Protein AF-A0A7D3QH49-F1 (afdb_monomer)

pLDDT: mean 97.0, std 2.24, range [80.69, 98.69]

Nearest PDB structures (foldseek):
  1seu-assembly1_A  TM=9.609E-01  e=3.552E-06  Homo sapiens
  1a35-assembly1_A  TM=9.884E-01  e=9.047E-06  Homo sapiens
  1ej9-assembly1_A  TM=9.127E-01  e=1.236E-05  Homo sapiens
  1r49-assembly1_A  TM=7.731E-01  e=4.868E-05  Homo sapiens
  7e59-assembly4_C  TM=6.580E-01  e=3.406E+00  Homo sapiens

Sequence (85 aa):
IMNKHLNELMEGLTAKVFRTYNASWTLQQQLDELTNADDSVAEKILSYNRANRAVAILCNHQRSVPKSHAKSMEKLKEKIEQKRE

Structure (mmCIF, N/CA/C/O backbone):
data_AF-A0A7D3QH49-F1
#
_entry.id   AF-A0A7D3QH49-F1
#
loop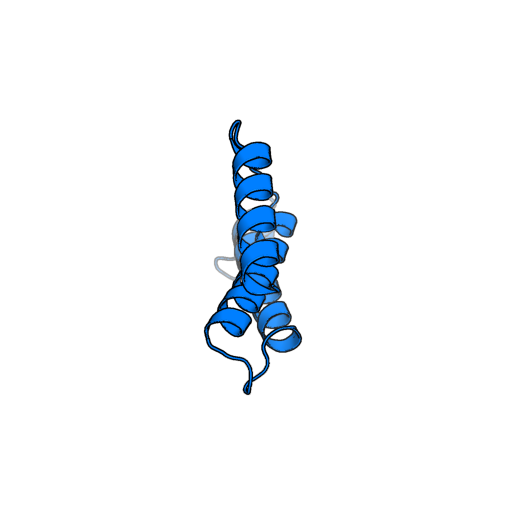_
_atom_site.group_PDB
_atom_site.id
_atom_site.type_symbol
_atom_site.label_atom_id
_atom_site.label_alt_id
_atom_site.label_comp_id
_atom_site.label_asym_id
_atom_site.label_entity_id
_atom_site.label_seq_id
_atom_site.pdbx_PDB_ins_code
_atom_site.Cartn_x
_atom_site.Cartn_y
_atom_site.Cartn_z
_atom_site.occupancy
_atom_site.B_iso_or_equiv
_atom_site.auth_seq_id
_atom_site.auth_comp_id
_atom_site.auth_asym_id
_atom_site.auth_atom_id
_atom_site.pdbx_PDB_model_num
ATOM 1 N N . ILE A 1 1 ? 22.788 6.414 -20.052 1.00 90.19 1 ILE A N 1
ATOM 2 C CA . ILE A 1 1 ? 22.964 4.980 -20.395 1.00 90.19 1 ILE A CA 1
ATOM 3 C C . ILE A 1 1 ? 21.736 4.174 -19.968 1.00 90.19 1 ILE A C 1
ATOM 5 O O . ILE A 1 1 ? 21.004 3.767 -20.853 1.00 90.19 1 ILE A O 1
ATOM 9 N N . MET A 1 2 ? 21.417 4.060 -18.670 1.00 95.44 2 MET A N 1
ATOM 10 C CA . MET A 1 2 ? 20.254 3.284 -18.182 1.00 95.44 2 MET A CA 1
ATOM 11 C C . MET A 1 2 ? 18.914 3.630 -18.864 1.00 95.44 2 MET A C 1
ATOM 13 O O . MET A 1 2 ? 18.332 2.781 -19.519 1.00 95.44 2 MET A O 1
ATOM 17 N N . ASN A 1 3 ? 18.441 4.883 -18.792 1.00 95.69 3 ASN A N 1
ATOM 18 C CA . ASN A 1 3 ? 17.163 5.257 -19.428 1.00 95.69 3 ASN A CA 1
ATOM 19 C C . ASN A 1 3 ? 17.174 5.128 -20.960 1.00 95.69 3 ASN A C 1
ATOM 21 O O . ASN A 1 3 ? 16.116 4.957 -21.545 1.00 95.69 3 ASN A O 1
ATOM 25 N N . LYS A 1 4 ? 18.349 5.202 -21.602 1.00 96.12 4 LYS A N 1
ATOM 26 C CA . LYS A 1 4 ? 18.466 4.979 -23.048 1.00 96.12 4 LYS A CA 1
ATOM 27 C C . LYS A 1 4 ? 18.200 3.506 -23.367 1.00 96.12 4 LYS A C 1
ATOM 29 O O . LYS A 1 4 ? 17.348 3.222 -24.190 1.00 96.12 4 LYS A O 1
ATOM 34 N N . HIS A 1 5 ? 18.852 2.604 -22.634 1.00 97.00 5 HIS A N 1
ATOM 35 C CA . HIS A 1 5 ? 18.615 1.169 -22.752 1.00 97.00 5 HIS A CA 1
ATOM 36 C C . HIS A 1 5 ? 17.157 0.793 -22.444 1.00 97.00 5 HIS A C 1
ATOM 38 O O . HIS A 1 5 ? 16.551 0.027 -23.176 1.00 97.00 5 HIS A O 1
ATOM 44 N N . LEU A 1 6 ? 16.554 1.376 -21.402 1.00 97.50 6 LEU A N 1
ATOM 45 C CA . LEU A 1 6 ? 15.142 1.132 -21.089 1.00 97.50 6 LEU A CA 1
ATOM 46 C C . LEU A 1 6 ? 14.204 1.601 -22.210 1.00 97.50 6 LEU A C 1
ATOM 48 O O . LEU A 1 6 ? 13.260 0.892 -22.540 1.00 97.50 6 LEU A O 1
ATOM 52 N N . ASN A 1 7 ? 14.473 2.762 -22.809 1.00 95.81 7 ASN A N 1
ATOM 53 C CA . ASN A 1 7 ? 13.678 3.284 -23.919 1.00 95.81 7 ASN A CA 1
ATOM 54 C C . ASN A 1 7 ? 13.791 2.411 -25.186 1.00 95.81 7 ASN A C 1
ATOM 56 O O . ASN A 1 7 ? 12.813 2.271 -25.909 1.00 95.81 7 ASN A O 1
ATOM 60 N N . GLU A 1 8 ? 14.945 1.770 -25.416 1.00 97.31 8 GLU A N 1
ATOM 61 C CA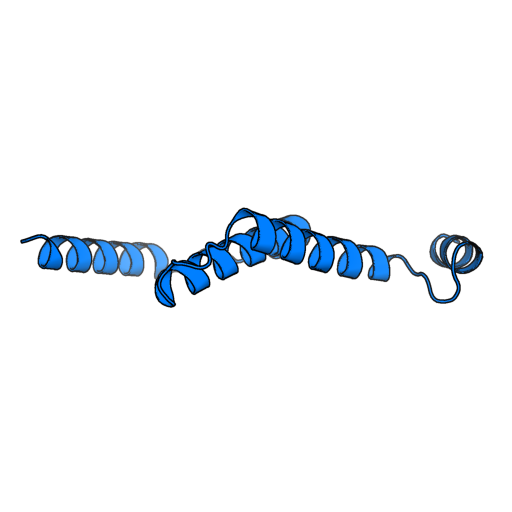 . GLU A 1 8 ? 15.129 0.781 -26.494 1.00 97.31 8 GLU A CA 1
ATOM 62 C C . GLU A 1 8 ? 14.268 -0.483 -26.288 1.00 97.31 8 GLU A C 1
ATOM 64 O O . GLU A 1 8 ? 13.887 -1.123 -27.264 1.00 97.31 8 GLU A O 1
ATOM 69 N N . LEU A 1 9 ? 13.937 -0.840 -25.038 1.00 97.31 9 LEU A N 1
ATOM 70 C CA . LEU A 1 9 ? 13.070 -1.986 -24.720 1.00 97.31 9 LEU A CA 1
ATOM 71 C C . LEU A 1 9 ? 11.576 -1.659 -24.849 1.00 97.31 9 LEU A C 1
ATOM 73 O O . LEU A 1 9 ? 10.776 -2.526 -25.194 1.00 97.31 9 LEU A O 1
ATOM 77 N N . MET A 1 10 ? 11.189 -0.424 -24.534 1.00 97.19 10 MET A N 1
ATOM 78 C CA . MET A 1 10 ? 9.829 0.085 -24.691 1.00 97.19 10 MET A CA 1
ATOM 79 C C . MET A 1 10 ? 9.881 1.607 -24.809 1.00 97.19 10 MET A C 1
ATOM 81 O O . MET A 1 10 ? 10.430 2.290 -23.940 1.00 97.19 10 MET A O 1
ATOM 85 N N . GLU A 1 11 ? 9.254 2.148 -25.852 1.00 97.00 11 GLU A N 1
ATOM 86 C CA . GLU A 1 11 ? 9.203 3.590 -26.070 1.00 97.00 11 GLU A CA 1
ATOM 87 C C . GLU A 1 11 ? 8.616 4.309 -24.843 1.00 97.00 11 GLU A C 1
ATOM 89 O O . GLU A 1 11 ? 7.577 3.940 -24.299 1.00 97.00 11 GLU A O 1
ATOM 94 N N . GLY A 1 12 ? 9.323 5.334 -24.363 1.00 94.31 12 GLY A N 1
ATOM 95 C CA . GLY A 1 12 ? 8.915 6.113 -23.191 1.00 94.31 12 GLY A CA 1
ATOM 96 C C . GLY A 1 12 ? 9.217 5.457 -21.837 1.00 94.31 12 GLY A C 1
ATOM 97 O O . GLY A 1 12 ? 9.041 6.106 -20.798 1.00 94.31 12 GLY A O 1
ATOM 98 N N . LEU A 1 13 ? 9.739 4.224 -21.808 1.00 97.19 13 LEU A N 1
ATOM 99 C CA . LEU A 1 13 ? 10.128 3.564 -20.567 1.00 97.19 13 LEU A CA 1
ATOM 100 C C . LEU A 1 13 ? 11.336 4.259 -19.932 1.00 97.19 13 LEU A C 1
ATOM 102 O O . LEU A 1 13 ? 12.362 4.528 -20.557 1.00 97.19 13 LEU A O 1
ATOM 106 N N . THR A 1 14 ? 11.212 4.550 -18.640 1.00 97.44 14 THR A N 1
ATOM 107 C CA . THR A 1 14 ? 12.267 5.161 -17.826 1.00 97.44 14 THR A CA 1
ATOM 108 C C . THR A 1 14 ? 12.292 4.511 -16.450 1.00 97.44 14 THR A C 1
ATOM 110 O O . THR A 1 14 ? 11.301 3.927 -16.014 1.00 97.44 14 THR A O 1
ATOM 113 N N . ALA A 1 15 ? 13.392 4.657 -15.711 1.00 96.44 15 ALA A N 1
ATOM 114 C CA . ALA A 1 15 ? 13.529 4.064 -14.379 1.00 96.44 15 ALA A CA 1
ATOM 115 C C . ALA A 1 15 ? 12.395 4.465 -13.406 1.00 96.44 15 ALA A C 1
ATOM 117 O O . ALA A 1 15 ? 11.986 3.665 -12.568 1.00 96.44 15 ALA A O 1
ATOM 118 N N . LYS A 1 16 ? 11.830 5.678 -13.531 1.00 95.81 16 LYS A N 1
ATOM 119 C CA . LYS A 1 16 ? 10.704 6.123 -12.686 1.00 95.81 16 LYS A CA 1
ATOM 120 C C . LYS A 1 16 ? 9.405 5.352 -12.947 1.00 95.81 16 LYS A C 1
ATOM 122 O O . LYS A 1 16 ? 8.621 5.192 -12.018 1.00 95.81 16 LYS A O 1
ATOM 127 N N . VAL A 1 17 ? 9.196 4.851 -14.167 1.00 97.62 17 VAL A N 1
ATOM 128 C CA . VAL A 1 17 ? 7.989 4.089 -14.530 1.00 97.62 17 VAL A CA 1
ATOM 129 C C . VAL A 1 17 ? 7.901 2.814 -13.695 1.00 97.62 17 VAL A C 1
ATOM 131 O O . VAL A 1 17 ? 6.820 2.478 -13.230 1.00 97.62 17 VAL A O 1
ATOM 134 N N . PHE A 1 18 ? 9.036 2.177 -13.387 1.00 98.00 18 PHE A N 1
ATOM 135 C CA . PHE A 1 18 ? 9.076 1.003 -12.509 1.00 98.00 18 PHE A CA 1
ATOM 136 C C . PHE A 1 18 ? 8.569 1.300 -11.095 1.00 98.00 18 PHE A C 1
ATOM 138 O O . PHE A 1 18 ? 7.855 0.479 -10.526 1.00 98.00 18 PHE A O 1
ATOM 145 N N . ARG A 1 19 ? 8.875 2.477 -10.523 1.00 97.56 19 ARG A N 1
ATOM 146 C CA . ARG A 1 19 ? 8.329 2.863 -9.207 1.00 97.56 19 ARG A CA 1
ATOM 147 C C . ARG A 1 19 ? 6.808 2.990 -9.258 1.00 97.56 19 ARG A C 1
ATOM 149 O O . ARG A 1 19 ? 6.140 2.483 -8.366 1.00 97.56 19 ARG A O 1
ATOM 156 N N . THR A 1 20 ? 6.269 3.632 -10.294 1.00 97.94 20 THR A N 1
ATOM 157 C CA . THR A 1 20 ? 4.817 3.791 -10.471 1.00 97.94 20 THR A CA 1
ATOM 158 C C . THR A 1 20 ? 4.122 2.456 -10.729 1.00 97.94 20 THR A C 1
ATOM 160 O O . THR A 1 20 ? 3.086 2.191 -10.121 1.00 97.94 20 THR A O 1
ATOM 163 N N . TYR A 1 21 ? 4.703 1.603 -11.577 1.00 98.31 21 TYR A N 1
ATOM 164 C CA . TYR A 1 21 ? 4.193 0.264 -11.863 1.00 98.31 21 TYR A CA 1
ATOM 165 C C . TYR A 1 21 ? 4.154 -0.590 -10.596 1.00 98.31 21 TYR A C 1
ATOM 167 O O . TYR A 1 21 ? 3.082 -1.038 -10.206 1.00 98.31 21 TYR A O 1
ATOM 175 N N . ASN A 1 22 ? 5.287 -0.735 -9.902 1.00 98.38 22 ASN A N 1
ATOM 176 C CA . ASN A 1 22 ? 5.369 -1.557 -8.697 1.00 98.38 22 ASN A CA 1
ATOM 177 C C . ASN A 1 22 ? 4.414 -1.051 -7.606 1.00 98.38 22 ASN A C 1
ATOM 179 O O . ASN A 1 22 ? 3.724 -1.849 -6.987 1.00 98.38 22 ASN A O 1
ATOM 183 N N . ALA A 1 23 ? 4.316 0.268 -7.406 1.00 98.50 23 ALA A N 1
ATOM 184 C CA . ALA A 1 23 ? 3.375 0.843 -6.448 1.00 98.50 23 ALA A CA 1
ATOM 185 C C . ALA A 1 23 ? 1.910 0.527 -6.794 1.00 98.50 23 ALA A C 1
ATOM 187 O O . ALA A 1 23 ? 1.153 0.102 -5.923 1.00 98.50 23 ALA A O 1
ATOM 188 N N . SER A 1 24 ? 1.517 0.718 -8.057 1.00 98.56 24 SER A N 1
ATOM 189 C CA . SER A 1 24 ? 0.132 0.504 -8.503 1.00 98.56 24 SER A CA 1
ATOM 190 C C . SER A 1 24 ? -0.239 -0.978 -8.482 1.00 98.56 24 SER A C 1
ATOM 192 O O . SER A 1 24 ? -1.306 -1.337 -7.992 1.00 98.56 24 SER A O 1
ATOM 194 N N . TRP A 1 25 ? 0.672 -1.841 -8.938 1.00 98.62 25 TRP A N 1
ATOM 195 C CA . TRP A 1 25 ? 0.502 -3.290 -8.917 1.00 98.62 25 TRP A CA 1
ATOM 196 C C . TRP A 1 25 ? 0.372 -3.820 -7.489 1.00 98.62 25 TRP A C 1
ATOM 198 O O . TRP A 1 25 ? -0.570 -4.544 -7.182 1.00 98.62 25 TRP A O 1
ATOM 208 N N . THR A 1 26 ? 1.264 -3.407 -6.579 1.00 98.62 26 THR A N 1
ATOM 209 C CA . THR A 1 26 ? 1.170 -3.792 -5.165 1.00 98.62 26 THR A CA 1
ATOM 210 C C . THR A 1 26 ? -0.146 -3.338 -4.545 1.00 98.62 26 THR A C 1
ATOM 212 O O . THR A 1 26 ? -0.751 -4.118 -3.816 1.00 98.62 26 THR A O 1
ATOM 215 N N . LEU A 1 27 ? -0.616 -2.118 -4.833 1.00 98.69 27 LEU A N 1
ATOM 216 C CA . LEU A 1 27 ? -1.903 -1.659 -4.311 1.00 98.69 27 LEU A CA 1
ATOM 217 C C . LEU A 1 27 ? -3.044 -2.562 -4.779 1.00 98.69 27 LEU A C 1
ATOM 219 O O . LEU A 1 27 ? -3.847 -2.984 -3.956 1.00 98.69 27 LEU A O 1
ATOM 223 N N . GLN A 1 28 ? -3.094 -2.865 -6.077 1.00 98.56 28 GLN A N 1
ATOM 224 C CA . GLN A 1 28 ? -4.138 -3.701 -6.660 1.00 98.56 28 GLN A CA 1
ATOM 225 C C . GLN A 1 28 ? -4.161 -5.092 -6.022 1.00 98.56 28 GLN A C 1
ATOM 227 O O . GLN A 1 28 ? -5.187 -5.488 -5.484 1.00 98.56 28 GLN A O 1
ATOM 232 N N . GLN A 1 29 ? -3.016 -5.778 -5.982 1.00 98.62 29 GLN A N 1
ATOM 233 C CA . GLN A 1 29 ? -2.924 -7.116 -5.389 1.00 98.62 29 GLN A CA 1
ATOM 234 C C . GLN A 1 29 ? -3.329 -7.120 -3.909 1.00 98.62 29 GLN A C 1
ATOM 236 O O . GLN A 1 29 ? -4.078 -7.981 -3.467 1.00 98.62 29 GLN A O 1
ATOM 241 N N . GLN A 1 30 ? -2.896 -6.119 -3.139 1.00 98.50 30 GLN A N 1
ATOM 242 C CA . GLN A 1 30 ? -3.271 -6.020 -1.728 1.00 98.50 30 GLN A CA 1
ATOM 243 C C . GLN A 1 30 ? -4.758 -5.695 -1.531 1.00 98.50 30 GLN A C 1
ATOM 245 O O . GLN A 1 30 ? -5.342 -6.125 -0.542 1.00 98.50 30 GLN A O 1
ATOM 250 N N . LEU A 1 31 ? -5.387 -4.941 -2.436 1.00 98.31 31 LEU A N 1
ATOM 251 C CA . LEU A 1 31 ? -6.832 -4.712 -2.381 1.00 98.31 31 LEU A CA 1
ATOM 252 C C . LEU A 1 31 ? -7.613 -5.985 -2.709 1.00 98.31 31 LEU A C 1
ATOM 254 O O . LEU A 1 31 ? -8.580 -6.261 -2.001 1.00 98.31 31 LEU A O 1
ATOM 258 N N . ASP A 1 32 ? -7.171 -6.751 -3.707 1.00 98.06 32 ASP A N 1
ATOM 259 C CA . ASP A 1 32 ? -7.776 -8.032 -4.089 1.00 98.06 32 ASP A CA 1
ATOM 260 C C . ASP A 1 32 ? -7.676 -9.065 -2.950 1.00 98.06 32 ASP A C 1
ATOM 262 O O . ASP A 1 32 ? -8.618 -9.812 -2.702 1.00 98.06 32 ASP A O 1
ATOM 266 N N . GLU A 1 33 ? -6.558 -9.080 -2.216 1.00 97.69 33 GLU A N 1
ATOM 267 C CA . GLU A 1 33 ? -6.332 -9.999 -1.091 1.00 97.69 33 GLU A CA 1
ATOM 268 C C . GLU A 1 33 ? -7.054 -9.589 0.204 1.00 97.69 33 GLU A C 1
ATOM 270 O O . GLU A 1 33 ? -7.483 -10.451 0.971 1.00 97.69 33 GLU A O 1
ATOM 275 N N . LEU A 1 34 ? -7.132 -8.286 0.507 1.00 96.75 34 LEU A N 1
ATOM 276 C CA . LEU A 1 34 ? -7.554 -7.794 1.829 1.00 96.75 34 LEU A CA 1
ATOM 277 C C . LEU A 1 34 ? -9.004 -7.300 1.891 1.00 96.75 34 LEU A C 1
ATOM 279 O O . LEU A 1 34 ? -9.501 -7.042 2.991 1.00 96.75 34 LEU A O 1
ATOM 283 N N . THR A 1 35 ? -9.661 -7.072 0.753 1.00 97.06 35 THR A N 1
ATOM 284 C CA . THR A 1 35 ? -10.999 -6.461 0.719 1.00 97.06 35 THR A CA 1
ATOM 285 C C . THR A 1 35 ? -12.077 -7.527 0.583 1.00 97.06 35 THR A C 1
ATOM 287 O O . THR A 1 35 ? -12.179 -8.164 -0.460 1.00 97.06 35 THR A O 1
ATOM 290 N N . ASN A 1 36 ? -12.953 -7.656 1.584 1.00 96.94 36 ASN A N 1
ATOM 291 C CA . ASN A 1 36 ? -14.136 -8.508 1.466 1.00 96.94 36 ASN A CA 1
ATOM 292 C C . ASN A 1 36 ? -15.360 -7.693 1.032 1.00 96.94 36 ASN A C 1
ATOM 294 O O . ASN A 1 36 ? -15.557 -6.546 1.448 1.00 96.94 36 ASN A O 1
ATOM 298 N N . ALA A 1 37 ? -16.214 -8.287 0.196 1.00 95.69 37 ALA A N 1
ATOM 299 C CA . ALA A 1 37 ? -17.404 -7.614 -0.325 1.00 95.69 37 ALA A CA 1
ATOM 300 C C . ALA A 1 37 ? -18.457 -7.337 0.762 1.00 95.69 37 ALA A C 1
ATOM 302 O O . ALA A 1 37 ? -19.121 -6.299 0.703 1.00 95.69 37 ALA A O 1
ATOM 303 N N . ASP A 1 38 ? -18.551 -8.206 1.768 1.00 97.50 38 ASP A N 1
ATOM 304 C CA . ASP A 1 38 ? -19.555 -8.132 2.837 1.00 97.50 38 ASP A CA 1
ATOM 305 C C . ASP A 1 38 ? -19.132 -7.244 4.019 1.00 97.50 38 ASP A C 1
ATOM 307 O O . ASP A 1 38 ? -19.951 -6.926 4.880 1.00 97.50 38 ASP A O 1
ATOM 311 N N . ASP A 1 39 ? -17.873 -6.792 4.038 1.00 97.69 39 ASP A N 1
ATOM 312 C CA . ASP A 1 39 ? -17.352 -5.905 5.076 1.00 97.69 39 ASP A CA 1
ATOM 313 C C . ASP A 1 39 ? -18.100 -4.563 5.092 1.00 97.69 39 ASP A C 1
ATOM 315 O O . ASP A 1 39 ? -18.474 -3.989 4.051 1.00 97.69 39 ASP A O 1
ATOM 319 N N . SER A 1 40 ? -18.247 -4.006 6.295 1.00 98.25 40 SER A N 1
ATOM 320 C CA . SER A 1 40 ? -18.747 -2.648 6.470 1.00 98.25 40 SER A CA 1
ATOM 321 C C . SER A 1 40 ? -17.827 -1.631 5.784 1.00 98.25 40 SER A C 1
ATOM 323 O O . SER A 1 40 ? -16.645 -1.869 5.524 1.00 98.25 40 SER A O 1
ATOM 325 N N .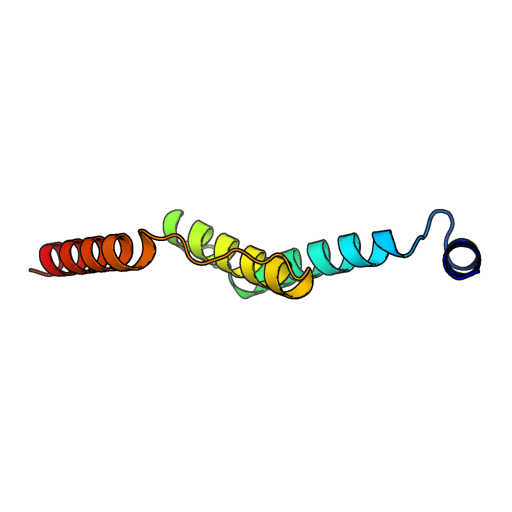 VAL A 1 41 ? -18.342 -0.426 5.527 1.00 98.00 41 VAL A N 1
ATOM 326 C CA . VAL A 1 41 ? -17.532 0.657 4.940 1.00 98.00 41 VAL A CA 1
ATOM 327 C C . VAL A 1 41 ? -16.295 0.963 5.800 1.00 98.00 41 VAL A C 1
ATOM 329 O O . VAL A 1 41 ? -15.223 1.232 5.261 1.00 98.00 41 VAL A O 1
ATOM 332 N N . ALA A 1 42 ? -16.413 0.882 7.130 1.00 97.75 42 ALA A N 1
ATOM 333 C CA . ALA A 1 42 ? -15.300 1.125 8.046 1.00 97.75 42 ALA A CA 1
ATOM 334 C C . ALA A 1 42 ? -14.188 0.067 7.911 1.00 97.75 42 ALA A C 1
ATOM 336 O O . ALA A 1 42 ? -13.005 0.411 7.909 1.00 97.75 42 ALA A O 1
ATOM 337 N N . GLU A 1 43 ? -14.562 -1.201 7.753 1.00 97.94 43 GLU A N 1
ATOM 338 C CA . GLU A 1 43 ? -13.628 -2.312 7.541 1.00 97.94 43 GLU A CA 1
ATOM 339 C C . GLU A 1 43 ? -12.959 -2.229 6.166 1.00 97.94 43 GLU A C 1
ATOM 341 O O . GLU A 1 43 ? -11.735 -2.328 6.075 1.00 97.94 43 GLU A O 1
ATOM 346 N N . LYS A 1 44 ? -13.708 -1.889 5.111 1.00 98.12 44 LYS A N 1
ATOM 347 C CA . LYS A 1 44 ? -13.141 -1.653 3.770 1.00 98.12 44 LYS A CA 1
ATOM 348 C C . LYS A 1 44 ? -12.119 -0.515 3.758 1.00 98.12 44 LYS A C 1
ATOM 350 O O . LYS A 1 44 ? -11.063 -0.634 3.136 1.00 98.12 44 LYS A O 1
ATOM 355 N N . ILE A 1 45 ? -12.378 0.571 4.491 1.00 98.25 45 ILE A N 1
ATOM 356 C CA . ILE A 1 45 ? -11.405 1.664 4.667 1.00 98.25 45 ILE A CA 1
ATOM 357 C C . ILE A 1 45 ? -10.143 1.164 5.386 1.00 98.25 45 ILE A C 1
ATOM 359 O O . ILE A 1 45 ? -9.030 1.572 5.041 1.00 98.25 45 ILE A O 1
ATOM 363 N N . LEU A 1 46 ? -10.278 0.278 6.378 1.00 97.81 46 LEU A N 1
ATOM 364 C CA . LEU A 1 46 ? -9.129 -0.324 7.055 1.00 97.81 46 LEU A CA 1
ATOM 365 C C . LEU A 1 46 ? -8.297 -1.186 6.093 1.00 97.81 46 LEU A C 1
ATOM 367 O O . LEU A 1 46 ? -7.072 -1.033 6.077 1.00 97.81 46 LEU A O 1
ATOM 371 N N . SER A 1 47 ? -8.927 -2.031 5.273 1.00 98.25 47 SER A N 1
ATOM 372 C CA . SER A 1 47 ? -8.239 -2.829 4.246 1.00 98.25 47 SER A CA 1
ATOM 373 C C . SER A 1 47 ? -7.518 -1.948 3.227 1.00 98.25 47 SER A C 1
ATOM 375 O O . SER A 1 47 ? -6.327 -2.150 2.983 1.00 98.25 47 SER A O 1
ATOM 377 N N . TYR A 1 48 ? -8.164 -0.883 2.743 1.00 98.56 48 TYR A N 1
ATOM 378 C CA . TYR A 1 48 ? -7.527 0.103 1.864 1.00 98.56 48 TYR A CA 1
ATOM 379 C C . TYR A 1 48 ? -6.289 0.746 2.506 1.00 98.56 48 TYR A C 1
ATOM 381 O O . TYR A 1 48 ? -5.221 0.824 1.896 1.00 98.56 48 TYR A O 1
ATOM 389 N N . ASN A 1 49 ? -6.391 1.175 3.768 1.00 98.38 49 ASN A N 1
ATOM 390 C CA . ASN A 1 49 ? -5.269 1.783 4.483 1.00 98.38 49 ASN A CA 1
ATOM 391 C C . ASN A 1 49 ? -4.108 0.800 4.699 1.00 98.38 49 ASN A C 1
ATOM 393 O O . ASN A 1 49 ? -2.945 1.209 4.663 1.00 98.38 49 ASN A O 1
ATOM 397 N N . ARG A 1 50 ? -4.399 -0.492 4.902 1.00 98.38 50 ARG A N 1
ATOM 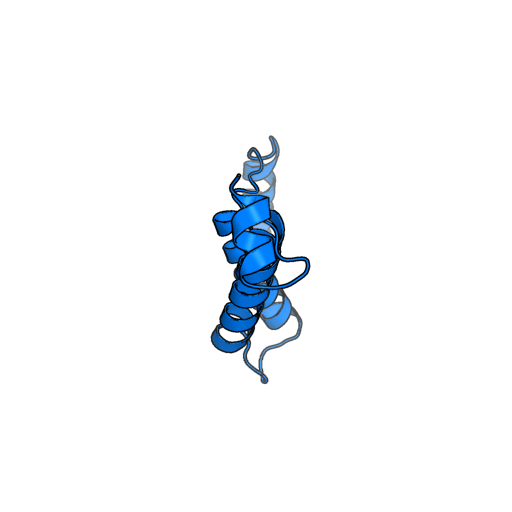398 C CA . ARG A 1 50 ? -3.380 -1.550 4.987 1.00 98.38 50 ARG A CA 1
ATOM 399 C C . ARG A 1 50 ? -2.686 -1.769 3.643 1.00 98.38 50 ARG A C 1
ATOM 401 O O . ARG A 1 50 ? -1.456 -1.760 3.612 1.00 98.38 50 ARG A O 1
ATOM 408 N N . ALA A 1 51 ? -3.446 -1.858 2.553 1.00 98.50 51 ALA A N 1
ATOM 409 C CA . ALA A 1 51 ? -2.909 -1.980 1.200 1.00 98.50 51 ALA A CA 1
ATOM 410 C C . ALA A 1 51 ? -2.012 -0.779 0.837 1.00 98.50 51 ALA A C 1
ATOM 412 O O . ALA A 1 51 ? -0.860 -0.939 0.434 1.00 98.50 51 ALA A O 1
ATOM 413 N N . ASN A 1 52 ? -2.478 0.445 1.103 1.00 98.44 52 ASN A N 1
ATOM 414 C CA . ASN A 1 52 ? -1.696 1.661 0.875 1.00 98.44 52 ASN A CA 1
ATOM 415 C C . ASN A 1 52 ? -0.430 1.728 1.756 1.00 98.44 52 ASN A C 1
ATOM 417 O O . ASN A 1 52 ? 0.615 2.224 1.329 1.00 98.44 52 ASN A O 1
ATOM 421 N N . ARG A 1 53 ? -0.475 1.188 2.983 1.00 98.06 53 ARG A N 1
ATOM 422 C CA . ARG A 1 53 ? 0.711 1.086 3.849 1.00 98.06 53 ARG A CA 1
ATOM 423 C C . ARG A 1 53 ? 1.780 0.168 3.249 1.00 98.06 53 ARG A C 1
ATOM 425 O O . ARG A 1 53 ? 2.958 0.499 3.363 1.00 98.06 53 ARG A O 1
ATOM 432 N N . ALA A 1 54 ? 1.404 -0.936 2.603 1.00 98.31 54 ALA A N 1
ATOM 433 C CA . ALA A 1 54 ? 2.358 -1.813 1.918 1.00 98.31 54 ALA A CA 1
ATOM 434 C C . ALA A 1 54 ? 3.088 -1.074 0.781 1.00 98.31 54 ALA A C 1
ATOM 436 O O . ALA A 1 54 ? 4.314 -1.141 0.680 1.00 98.31 54 ALA A O 1
ATOM 437 N N . VAL A 1 55 ? 2.359 -0.270 0.000 1.00 98.56 55 VAL A N 1
ATOM 438 C CA . VAL A 1 55 ? 2.938 0.593 -1.044 1.00 98.56 55 VAL A CA 1
ATOM 439 C C . VAL A 1 55 ? 3.890 1.634 -0.456 1.00 98.56 55 VAL A C 1
ATOM 441 O O . VAL A 1 55 ? 4.986 1.840 -0.978 1.00 98.56 55 VAL A O 1
ATOM 444 N N . ALA A 1 56 ? 3.504 2.280 0.648 1.00 98.31 56 ALA A N 1
ATOM 445 C CA . ALA A 1 56 ? 4.353 3.255 1.326 1.00 98.31 56 ALA A CA 1
ATOM 446 C C . ALA A 1 56 ? 5.672 2.628 1.808 1.00 98.31 56 ALA A C 1
ATOM 448 O O . ALA A 1 56 ? 6.727 3.242 1.647 1.00 98.31 56 ALA A O 1
ATOM 449 N N . ILE A 1 57 ? 5.629 1.397 2.331 1.00 97.81 57 ILE A N 1
ATOM 450 C CA . ILE A 1 57 ? 6.826 0.636 2.718 1.00 97.81 57 ILE A CA 1
ATOM 451 C C . ILE A 1 57 ? 7.701 0.353 1.490 1.00 97.81 57 ILE A C 1
ATOM 453 O O . ILE A 1 57 ? 8.885 0.681 1.509 1.00 97.81 57 ILE A O 1
ATOM 457 N N . LEU A 1 58 ? 7.121 -0.172 0.405 1.00 97.94 58 LEU A N 1
ATOM 458 C CA . LEU A 1 58 ? 7.835 -0.466 -0.844 1.00 97.94 58 LEU A CA 1
ATOM 459 C C . LEU A 1 58 ? 8.526 0.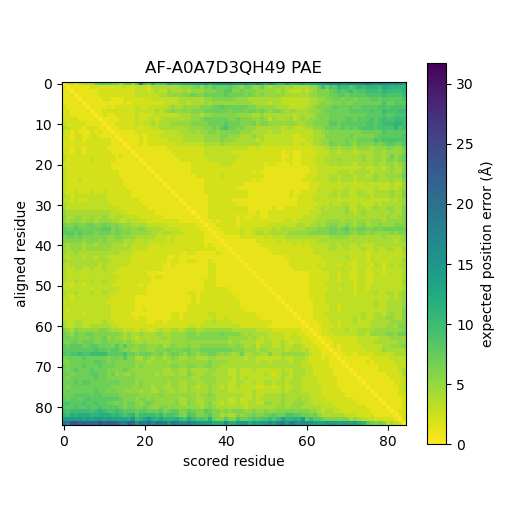775 -1.432 1.00 97.94 58 LEU A C 1
ATOM 461 O O . LEU A 1 58 ? 9.655 0.708 -1.912 1.00 97.94 58 LEU A O 1
ATOM 465 N N . CYS A 1 59 ? 7.853 1.925 -1.379 1.00 98.06 59 CYS A N 1
ATOM 466 C CA . CYS A 1 59 ? 8.360 3.197 -1.893 1.00 98.06 59 CYS A CA 1
ATOM 467 C C . CYS A 1 59 ? 9.266 3.953 -0.905 1.00 98.06 59 CYS A C 1
ATOM 469 O O . CYS A 1 59 ? 9.740 5.046 -1.237 1.00 98.06 59 CYS A O 1
ATOM 471 N N . ASN A 1 60 ? 9.514 3.386 0.282 1.00 97.88 60 ASN A N 1
ATOM 472 C CA . ASN A 1 60 ? 10.249 3.999 1.386 1.00 97.88 60 ASN A CA 1
ATOM 473 C C . ASN A 1 60 ? 9.694 5.378 1.808 1.00 97.88 60 ASN A C 1
ATOM 475 O O . ASN A 1 60 ? 10.437 6.305 2.130 1.00 97.88 60 ASN A O 1
ATOM 479 N N . HIS A 1 61 ? 8.371 5.536 1.790 1.00 98.06 61 HIS A N 1
ATOM 480 C CA . HIS A 1 61 ? 7.693 6.727 2.294 1.00 98.06 61 HIS A CA 1
ATOM 481 C C . HIS A 1 61 ? 7.563 6.631 3.816 1.00 98.06 61 HIS A C 1
ATOM 483 O O . HIS A 1 61 ? 6.662 5.981 4.347 1.00 98.06 61 HIS A O 1
ATOM 489 N N . GLN A 1 62 ? 8.489 7.276 4.520 1.00 95.81 62 GLN A N 1
ATOM 490 C CA . GLN A 1 62 ? 8.568 7.239 5.977 1.00 95.81 62 GLN A CA 1
ATOM 491 C C . GLN A 1 62 ? 7.994 8.505 6.614 1.00 95.81 62 GLN A C 1
ATOM 493 O O . GLN A 1 62 ? 7.984 9.586 6.026 1.00 95.81 62 GLN A O 1
ATOM 498 N N . ARG A 1 63 ? 7.546 8.370 7.863 1.00 95.00 63 ARG A N 1
ATOM 499 C CA . ARG A 1 63 ? 7.103 9.486 8.695 1.00 95.00 63 ARG A CA 1
ATOM 500 C C . ARG A 1 63 ? 7.609 9.286 10.117 1.00 95.00 63 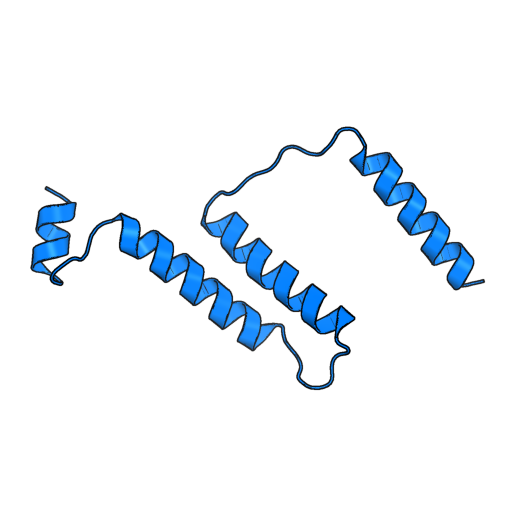ARG A C 1
ATOM 502 O O . ARG A 1 63 ? 7.404 8.223 10.697 1.00 95.00 63 ARG A O 1
ATOM 509 N N . SER A 1 64 ? 8.207 10.324 10.695 1.00 96.19 64 SER A N 1
ATOM 510 C CA . SER A 1 64 ? 8.572 10.330 12.113 1.00 96.19 64 SER A CA 1
ATOM 511 C C . SER A 1 64 ? 7.329 10.246 12.996 1.00 96.19 64 SER A C 1
ATOM 513 O O . SER A 1 64 ? 6.298 10.859 12.699 1.00 96.19 64 SER A O 1
ATOM 515 N N . VAL A 1 65 ? 7.434 9.518 14.108 1.00 95.12 65 VAL A N 1
ATOM 516 C CA . VAL A 1 65 ? 6.340 9.388 15.077 1.00 95.12 65 VAL A CA 1
ATOM 517 C C . VAL A 1 65 ? 5.959 10.782 15.604 1.00 95.12 65 VAL A C 1
ATOM 519 O O . VAL A 1 65 ? 6.825 11.492 16.121 1.00 95.12 65 VAL A O 1
ATOM 522 N N . PRO A 1 66 ? 4.687 11.216 15.482 1.00 96.06 66 PRO A N 1
ATOM 523 C CA . PRO A 1 66 ? 4.254 12.498 16.027 1.00 96.06 66 PRO A CA 1
ATOM 524 C C . PRO A 1 66 ? 4.443 12.557 17.548 1.00 96.06 66 PRO A C 1
ATOM 526 O O . PRO A 1 66 ? 4.167 11.581 18.242 1.00 96.06 66 PRO A O 1
ATOM 529 N N . LYS A 1 67 ? 4.814 13.726 18.089 1.00 96.19 67 LYS A N 1
ATOM 530 C CA . LYS A 1 67 ? 5.029 13.917 19.541 1.00 96.19 67 LYS A CA 1
ATOM 531 C C . LYS A 1 67 ? 3.815 13.523 20.398 1.00 96.19 67 LYS A C 1
ATOM 533 O O . LYS A 1 67 ? 3.974 13.091 21.531 1.00 96.19 67 LYS A O 1
ATOM 538 N N . SER A 1 68 ? 2.603 13.659 19.859 1.00 96.19 68 SER A N 1
ATOM 539 C CA . SER A 1 68 ? 1.345 13.336 20.542 1.00 96.19 68 SER A CA 1
ATOM 540 C C . SER A 1 68 ? 0.884 11.882 20.383 1.00 96.19 68 SER A C 1
ATOM 542 O O . SER A 1 68 ? -0.158 11.531 20.932 1.00 96.19 68 SER A O 1
ATOM 544 N N . HIS A 1 69 ? 1.623 11.031 19.659 1.00 95.81 69 HIS A N 1
ATOM 545 C CA . HIS A 1 69 ? 1.165 9.689 19.283 1.00 95.81 69 HIS A CA 1
ATOM 546 C C . HIS A 1 69 ? 0.753 8.831 20.488 1.00 95.81 69 HIS A C 1
ATOM 548 O O . HIS A 1 69 ? -0.347 8.287 20.498 1.00 95.81 69 HIS A O 1
ATOM 554 N N . ALA A 1 70 ? 1.595 8.756 21.526 1.00 96.19 70 ALA A N 1
ATOM 555 C CA . ALA A 1 70 ? 1.310 7.960 22.722 1.00 96.19 70 ALA A CA 1
ATOM 556 C C . ALA A 1 70 ? -0.000 8.393 23.403 1.00 96.19 70 ALA A C 1
ATOM 558 O O . ALA A 1 70 ? -0.877 7.564 23.637 1.00 96.19 70 ALA A O 1
ATOM 559 N N . LYS A 1 71 ? -0.176 9.706 23.602 1.00 97.25 71 LYS A N 1
ATOM 560 C CA . LYS A 1 71 ? -1.384 10.291 24.202 1.00 97.25 71 LYS A CA 1
ATOM 561 C C . LYS A 1 71 ? -2.637 10.045 23.355 1.00 97.25 71 LYS A C 1
ATOM 563 O O . LYS A 1 71 ? -3.718 9.832 23.894 1.00 97.25 71 LYS A O 1
ATOM 568 N N . SER A 1 72 ? -2.522 10.086 22.027 1.00 96.75 72 SER A N 1
ATOM 569 C CA . SER A 1 72 ? -3.641 9.762 21.133 1.00 96.75 72 SER A CA 1
ATOM 570 C C . SER A 1 72 ? -4.039 8.288 21.229 1.00 96.75 72 SER A C 1
ATOM 572 O O . SER A 1 72 ? -5.230 7.990 21.256 1.00 96.75 72 SER A O 1
ATOM 574 N N . MET A 1 73 ? -3.067 7.376 21.317 1.00 97.19 73 MET A N 1
ATOM 575 C CA . MET A 1 73 ? -3.330 5.939 21.441 1.00 97.19 73 MET A CA 1
ATOM 576 C C . MET A 1 73 ? -3.946 5.565 22.792 1.00 97.19 73 MET A C 1
ATOM 578 O O . MET A 1 73 ? -4.841 4.728 22.830 1.00 97.19 73 MET A O 1
ATOM 582 N N . GLU A 1 74 ? -3.505 6.196 23.880 1.00 97.44 74 GLU A N 1
ATOM 583 C CA . GLU A 1 74 ? -4.087 6.037 25.220 1.00 97.44 74 GLU A CA 1
ATOM 584 C C . GLU A 1 74 ? -5.575 6.413 25.229 1.00 97.44 74 GLU A C 1
ATOM 586 O O . GLU A 1 74 ? -6.421 5.575 25.530 1.00 97.44 74 GLU A O 1
ATOM 591 N N . LYS A 1 75 ? -5.913 7.611 24.735 1.00 97.44 75 LYS A N 1
ATOM 592 C CA . LYS A 1 75 ? -7.307 8.073 24.628 1.00 97.44 75 LYS A CA 1
ATOM 593 C C . LYS A 1 75 ? -8.193 7.168 23.773 1.00 97.44 75 LY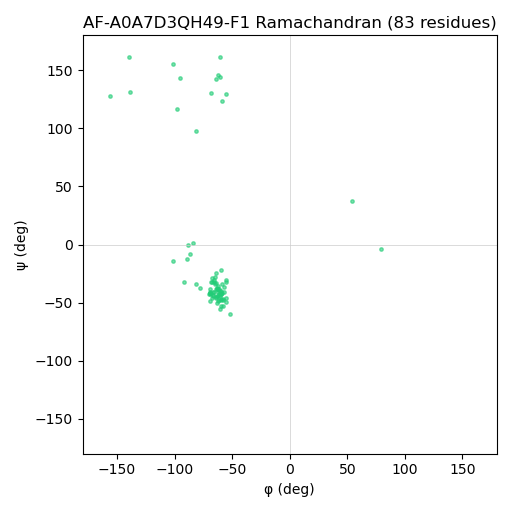S A C 1
ATOM 595 O O . LYS A 1 75 ? -9.393 7.071 24.014 1.00 97.44 75 LYS A O 1
ATOM 600 N N . LEU A 1 76 ? -7.641 6.557 22.722 1.00 96.75 76 LEU A N 1
ATOM 601 C CA . LEU A 1 76 ? -8.390 5.604 21.899 1.00 96.75 76 LEU A CA 1
ATOM 602 C C . LEU A 1 76 ? -8.686 4.316 22.672 1.00 96.75 76 LEU A C 1
ATOM 604 O O . LEU A 1 76 ? -9.800 3.811 22.572 1.00 96.75 76 LEU A O 1
ATOM 608 N N . LYS A 1 77 ? -7.726 3.813 23.458 1.00 96.94 77 LYS A N 1
ATOM 609 C CA . LYS A 1 77 ? -7.917 2.624 24.301 1.00 96.94 77 LYS A CA 1
ATOM 610 C C . LYS A 1 77 ? -8.964 2.861 25.387 1.00 96.94 77 LYS A C 1
ATOM 612 O O . LYS A 1 77 ? -9.865 2.043 25.516 1.00 96.94 77 LYS A O 1
ATOM 617 N N . GLU A 1 78 ? -8.898 3.993 26.086 1.00 97.38 78 GLU A N 1
ATOM 618 C CA . GLU A 1 78 ? -9.893 4.374 27.102 1.00 97.38 78 GLU A CA 1
ATOM 619 C C . GLU A 1 78 ? -11.317 4.376 26.528 1.00 97.38 78 GLU A C 1
ATOM 621 O O . GLU A 1 78 ? -12.228 3.789 27.102 1.00 97.38 78 GLU A O 1
ATOM 626 N N . LYS A 1 79 ? -11.505 4.973 25.343 1.00 96.88 79 LYS A N 1
ATOM 627 C CA . LYS A 1 79 ? -12.810 5.005 24.663 1.00 96.88 79 LYS A CA 1
ATOM 628 C C . LYS A 1 79 ? -13.310 3.633 24.218 1.00 96.88 79 LYS A C 1
ATOM 630 O O . LYS A 1 79 ? -14.517 3.449 24.097 1.00 96.88 79 LYS A O 1
ATOM 635 N N . ILE A 1 80 ? -12.406 2.710 23.888 1.00 96.31 80 ILE A N 1
ATOM 636 C CA . ILE A 1 80 ? -12.779 1.334 23.538 1.00 96.31 80 ILE A CA 1
ATOM 637 C C . ILE A 1 80 ? -13.262 0.604 24.788 1.00 96.31 80 ILE A C 1
ATOM 639 O O . ILE A 1 80 ? -14.275 -0.081 24.713 1.00 96.31 80 ILE A O 1
ATOM 643 N N . GLU A 1 81 ? 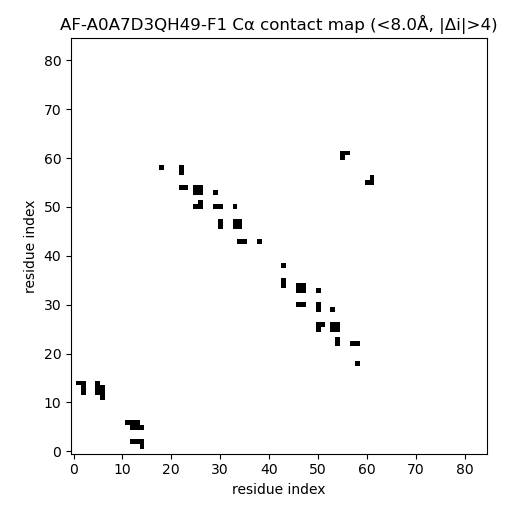-12.581 0.783 25.918 1.00 96.81 81 GLU A N 1
ATOM 644 C CA . GLU A 1 81 ? -12.950 0.120 27.169 1.00 96.81 81 GLU A CA 1
ATOM 645 C C . GLU A 1 81 ? -14.298 0.615 27.701 1.00 96.81 81 GLU A C 1
ATOM 647 O O . GLU A 1 81 ? -15.183 -0.189 27.961 1.00 96.81 81 GLU A O 1
ATOM 652 N N . GLN A 1 82 ? -14.529 1.931 27.680 1.00 96.75 82 GLN A N 1
ATOM 653 C CA . GLN A 1 82 ? -15.826 2.531 28.032 1.00 96.75 82 GLN A CA 1
ATOM 654 C C . GLN A 1 82 ? -17.000 2.063 27.160 1.00 96.75 82 GLN A C 1
ATOM 656 O O . GLN A 1 82 ? -18.147 2.240 27.543 1.00 96.75 82 GLN A O 1
ATOM 661 N N . LYS A 1 83 ? -16.740 1.554 25.948 1.00 95.19 83 LYS A N 1
ATOM 662 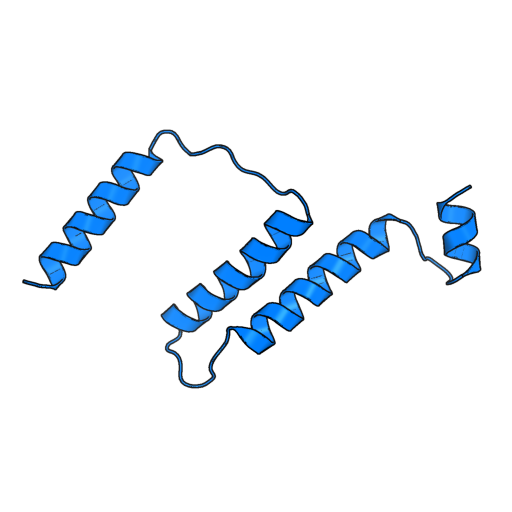C CA . LYS A 1 83 ? -17.778 1.004 25.061 1.00 95.19 83 LYS A CA 1
ATOM 663 C C . LYS A 1 83 ? -18.036 -0.488 25.281 1.00 95.19 83 LYS A C 1
ATOM 665 O O . LYS A 1 83 ? -18.950 -1.024 24.658 1.00 95.19 83 LYS A O 1
ATOM 670 N N . ARG A 1 84 ? -17.162 -1.167 26.027 1.00 92.94 84 ARG A N 1
ATOM 671 C CA . ARG A 1 84 ? -17.264 -2.598 26.339 1.00 92.94 84 ARG A CA 1
ATOM 672 C C . ARG A 1 84 ? -18.015 -2.842 27.641 1.00 92.94 84 ARG A C 1
ATOM 674 O O . ARG A 1 84 ? -18.654 -3.885 27.748 1.00 92.94 84 ARG A O 1
ATOM 681 N N . GLU A 1 85 ? -17.888 -1.913 28.588 1.00 80.69 85 GLU A N 1
ATOM 682 C CA . GLU A 1 85 ? -18.769 -1.774 29.756 1.00 80.69 85 GLU A CA 1
ATOM 683 C C . GLU A 1 85 ? -20.193 -1.381 29.332 1.00 80.69 85 GLU A C 1
ATOM 685 O O . GLU A 1 85 ? -21.143 -1.916 29.947 1.00 80.69 85 GLU A O 1
#

InterPro domains:
  IPR011010 DNA breaking-rejoining enzyme, catalytic core [SSF56349] (2-83)
  IPR013499 DNA topoisomerase I, eukaryotic-type [SM00435] (1-85)
  IPR013500 DNA topoisomerase I, catalytic core, eukaryotic-type [PF01028] (2-84)
  IPR014727 DNA topoisomerase I, catalytic core, alpha/beta subdomain [G3DSA:1.10.132.10] (16-85)
  IPR051062 DNA topoisomerase IB [PTHR10290] (2-84)

Radius of gyration: 19.61 Å; Cα contacts (8 Å, |Δi|>4): 38; chains: 1; bounding box: 42×24×56 Å

Mean predicted aligned error: 3.69 Å

Secondary structure (DSSP, 8-state):
-HHHHHHHHSTT--HHHHHHHHHHHHHHHHHHHH--TTS-HHHHHHHHHHHHHHHHHHTT---PPPTTHHHHHHHHHHHHHTTT-

Organism: NCBI:txid2738147

Foldseek 3Di:
DQQVVQCVVPNPDGPVVVLVVVLVVQLVVQLVVLDDPPDDPVSSVVSSVVSNVVSCVVNVVDDDDDPCNVVVVVVVVVVVVVVVD

Solvent-accessible surface area (backbone atoms only — not comparable to full-atom values): 4951 Å² total; per-residue (Å²): 108,70,50,57,57,39,28,75,78,38,85,87,38,39,76,67,52,54,56,55,47,53,40,52,51,48,32,50,55,35,42,69,74,55,50,62,89,86,52,52,72,72,53,43,52,50,29,50,53,52,18,52,48,53,31,30,58,78,70,66,64,80,77,81,81,58,95,57,48,67,64,54,52,51,57,51,50,54,57,53,51,68,70,72,110